Protein AF-A0A847DYH3-F1 (afdb_monomer_lite)

Structure (mmCIF, N/CA/C/O backbone):
data_AF-A0A847DYH3-F1
#
_entry.id   AF-A0A847DYH3-F1
#
loop_
_atom_site.group_PDB
_atom_site.id
_atom_site.type_symbol
_atom_site.label_atom_id
_atom_site.label_alt_id
_atom_site.label_comp_id
_atom_site.label_asym_id
_atom_site.label_entity_id
_atom_site.label_seq_id
_atom_site.pdbx_PDB_ins_code
_atom_site.Cartn_x
_atom_site.Cartn_y
_atom_site.Cartn_z
_atom_site.occupancy
_atom_site.B_iso_or_equiv
_atom_site.auth_seq_id
_atom_site.auth_comp_id
_atom_site.auth_asym_id
_atom_site.auth_atom_id
_atom_site.pdbx_PDB_model_num
ATOM 1 N N . MET A 1 1 ? 38.734 47.241 -0.637 1.00 42.28 1 MET A N 1
ATOM 2 C CA . MET A 1 1 ? 39.910 47.122 -1.526 1.00 42.28 1 MET A CA 1
ATOM 3 C C . MET A 1 1 ? 41.060 46.452 -0.782 1.00 42.28 1 MET A C 1
ATOM 5 O O . MET A 1 1 ? 41.220 46.736 0.396 1.00 42.28 1 MET A O 1
ATOM 9 N N . CYS A 1 2 ? 41.836 45.646 -1.525 1.00 44.25 2 CYS A N 1
ATOM 10 C CA . CYS A 1 2 ? 43.067 44.897 -1.190 1.00 44.25 2 CYS A CA 1
ATOM 11 C C . CYS A 1 2 ? 42.916 43.550 -0.445 1.00 44.25 2 CYS A C 1
ATOM 13 O O . CYS A 1 2 ? 42.166 43.476 0.521 1.00 44.25 2 CYS A O 1
ATOM 15 N N . PRO A 1 3 ? 43.737 42.530 -0.777 1.00 52.78 3 PRO A N 1
ATOM 16 C CA . PRO A 1 3 ? 44.094 42.057 -2.121 1.00 52.78 3 PRO A CA 1
ATOM 17 C C . PRO A 1 3 ? 44.044 40.512 -2.256 1.00 52.78 3 PRO A C 1
ATOM 19 O O . PRO A 1 3 ? 43.859 39.767 -1.299 1.00 52.78 3 PRO A O 1
ATOM 22 N N . LEU A 1 4 ? 44.222 40.054 -3.496 1.00 51.00 4 LEU A N 1
ATOM 23 C CA . LEU A 1 4 ? 44.397 38.665 -3.930 1.00 51.00 4 LEU A CA 1
ATOM 24 C C . LEU A 1 4 ? 45.489 37.919 -3.140 1.00 51.00 4 LEU A C 1
ATOM 26 O O . LEU A 1 4 ? 46.590 38.437 -2.970 1.00 51.00 4 LEU A O 1
ATOM 30 N N . SER A 1 5 ? 45.241 36.652 -2.796 1.00 48.31 5 SER A N 1
ATOM 31 C CA . SER A 1 5 ? 46.313 35.677 -2.567 1.00 48.31 5 SER A CA 1
ATOM 32 C C . SER A 1 5 ? 45.942 34.330 -3.181 1.00 48.31 5 SER A C 1
ATOM 34 O O . SER A 1 5 ? 45.147 33.552 -2.656 1.00 48.31 5 SER A O 1
ATOM 36 N N . VAL A 1 6 ? 46.518 34.096 -4.357 1.00 56.00 6 VAL A N 1
ATOM 37 C CA . VAL A 1 6 ? 46.592 32.806 -5.036 1.00 56.00 6 VAL A CA 1
ATOM 38 C C . VAL A 1 6 ? 47.442 31.861 -4.187 1.00 56.00 6 VAL A C 1
ATOM 40 O O . VAL A 1 6 ? 48.612 32.149 -3.942 1.00 56.00 6 VAL A O 1
ATOM 43 N N . ARG A 1 7 ? 46.913 30.687 -3.823 1.00 51.44 7 ARG A N 1
ATOM 44 C CA . ARG A 1 7 ? 47.756 29.504 -3.580 1.00 51.44 7 ARG A CA 1
ATOM 45 C C . ARG A 1 7 ? 47.013 28.208 -3.871 1.00 51.44 7 ARG A C 1
ATOM 47 O O . ARG A 1 7 ? 46.461 27.536 -3.012 1.00 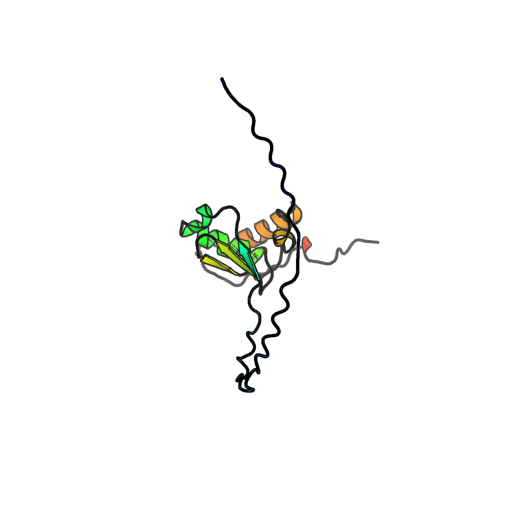51.44 7 ARG A O 1
ATOM 54 N N . ASN A 1 8 ? 47.072 27.870 -5.151 1.00 52.06 8 ASN A N 1
ATOM 55 C CA . ASN A 1 8 ? 47.009 26.514 -5.661 1.00 52.06 8 ASN A CA 1
ATOM 56 C C . ASN A 1 8 ? 48.116 25.679 -4.989 1.00 52.06 8 ASN A C 1
ATOM 58 O O . ASN A 1 8 ? 49.296 25.954 -5.202 1.00 52.06 8 ASN A O 1
ATOM 62 N N . GLN A 1 9 ? 47.756 24.686 -4.176 1.00 51.03 9 GLN A N 1
ATOM 63 C CA . GLN A 1 9 ? 48.687 23.652 -3.722 1.00 51.03 9 GLN A CA 1
ATOM 64 C C . GLN A 1 9 ? 48.026 22.281 -3.835 1.00 51.03 9 GLN A C 1
ATOM 66 O O . GLN A 1 9 ? 47.442 21.746 -2.899 1.00 51.03 9 GLN A O 1
ATOM 71 N N . ARG A 1 10 ? 48.159 21.702 -5.031 1.00 55.69 10 ARG A N 1
ATOM 72 C CA . ARG A 1 10 ? 48.136 20.255 -5.230 1.00 55.69 10 ARG A CA 1
ATOM 73 C C . ARG A 1 10 ? 49.323 19.661 -4.466 1.00 55.69 10 ARG A C 1
ATOM 75 O O . ARG A 1 10 ? 50.462 19.820 -4.898 1.00 55.69 10 ARG A O 1
ATOM 82 N N . ALA A 1 11 ? 49.071 18.978 -3.354 1.00 49.00 11 ALA A N 1
ATOM 83 C CA . ALA A 1 11 ? 50.102 18.268 -2.607 1.00 49.00 11 ALA A CA 1
ATOM 84 C C . ALA A 1 11 ? 49.733 16.784 -2.461 1.00 49.00 11 ALA A C 1
ATOM 86 O O . ALA A 1 11 ?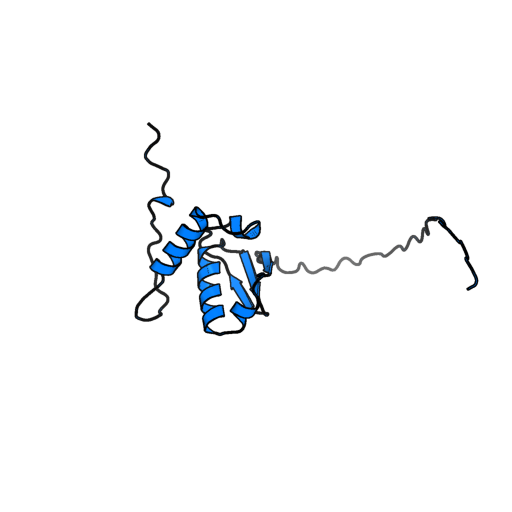 48.977 16.388 -1.587 1.00 49.00 11 ALA A O 1
ATOM 87 N N . ARG A 1 12 ? 50.284 16.005 -3.397 1.00 58.16 12 ARG A N 1
ATOM 88 C CA . ARG A 1 12 ? 51.017 14.748 -3.178 1.00 58.16 12 ARG A CA 1
ATOM 89 C C . ARG A 1 12 ? 50.354 13.680 -2.297 1.00 58.16 12 ARG A C 1
ATOM 91 O O . ARG A 1 12 ? 50.474 13.666 -1.080 1.00 58.16 12 ARG A O 1
ATOM 98 N N . VAL A 1 13 ? 49.804 12.690 -2.996 1.00 52.44 13 VAL A N 1
ATOM 99 C CA . VAL A 1 13 ? 49.654 11.304 -2.543 1.00 52.44 13 VAL A CA 1
ATOM 100 C C . VAL A 1 13 ? 51.043 10.721 -2.247 1.00 52.44 13 VAL A C 1
ATOM 102 O O . VAL A 1 13 ? 51.898 10.723 -3.132 1.00 52.44 13 VAL A O 1
ATOM 105 N N . ALA A 1 14 ? 51.265 10.204 -1.037 1.00 48.47 14 ALA A N 1
ATOM 106 C CA . ALA A 1 14 ? 52.381 9.307 -0.733 1.00 48.47 14 ALA A CA 1
ATOM 107 C C . ALA A 1 14 ? 52.007 8.358 0.423 1.00 48.47 14 ALA A C 1
ATOM 109 O O . ALA A 1 14 ? 52.096 8.703 1.596 1.00 48.47 14 ALA A O 1
ATOM 110 N N . TRP A 1 15 ? 51.494 7.194 0.018 1.00 46.06 15 TRP A N 1
ATOM 111 C CA . TRP A 1 15 ? 51.515 5.873 0.659 1.00 46.06 15 TRP A CA 1
ATOM 112 C C . TRP A 1 15 ? 52.225 5.764 2.027 1.00 46.06 15 TRP A C 1
ATOM 114 O O . TRP A 1 15 ? 53.447 5.712 2.114 1.00 46.06 15 TRP A O 1
ATOM 124 N N . ALA A 1 16 ? 51.449 5.603 3.100 1.00 48.22 16 ALA A N 1
ATOM 125 C CA . ALA A 1 16 ? 51.942 5.032 4.350 1.00 48.22 16 ALA A CA 1
ATOM 126 C C . ALA A 1 16 ? 51.679 3.518 4.331 1.00 48.22 16 ALA A C 1
ATOM 128 O O . ALA A 1 16 ? 50.535 3.080 4.432 1.00 48.22 16 ALA A O 1
ATOM 129 N N . LEU A 1 17 ? 52.733 2.714 4.169 1.00 56.72 17 LEU A N 1
ATOM 130 C CA . LEU A 1 17 ? 52.682 1.273 4.412 1.00 56.72 17 LEU A CA 1
ATOM 131 C C . LEU A 1 17 ? 52.935 1.029 5.903 1.00 56.72 17 LEU A C 1
ATOM 133 O O . LEU A 1 17 ? 54.079 1.027 6.348 1.00 56.72 17 LEU A O 1
ATOM 137 N N . ALA A 1 18 ? 51.867 0.812 6.666 1.00 54.25 18 ALA A N 1
ATOM 138 C CA . ALA A 1 18 ? 51.944 0.184 7.979 1.00 54.25 18 ALA A CA 1
ATOM 139 C C . ALA A 1 18 ? 51.329 -1.218 7.865 1.00 54.25 18 ALA A C 1
ATOM 141 O O . ALA A 1 18 ? 50.112 -1.370 7.775 1.00 54.25 18 ALA A O 1
ATOM 142 N N . LEU A 1 19 ? 52.180 -2.248 7.816 1.00 54.91 19 LEU A N 1
ATOM 143 C CA . LEU A 1 19 ? 51.758 -3.645 7.919 1.00 54.91 19 LEU A CA 1
ATOM 144 C C . LEU A 1 19 ? 51.421 -3.933 9.391 1.00 54.91 19 LEU A C 1
ATOM 146 O O . LEU A 1 19 ? 52.296 -4.261 10.189 1.00 54.91 19 LEU A O 1
ATOM 150 N N . SER A 1 20 ? 50.153 -3.796 9.772 1.00 61.78 20 SER A N 1
ATOM 151 C CA . SER A 1 20 ? 49.659 -4.356 11.032 1.00 61.78 20 SER A CA 1
ATOM 152 C C . SER A 1 20 ? 49.287 -5.819 10.807 1.00 61.78 20 SER A C 1
ATOM 154 O O . SER A 1 20 ? 48.276 -6.123 10.178 1.00 61.78 20 SER A O 1
ATOM 156 N N . ALA A 1 21 ? 50.102 -6.738 11.325 1.00 54.59 21 ALA A N 1
ATOM 157 C CA . ALA A 1 21 ? 49.735 -8.143 11.439 1.00 54.59 21 ALA A CA 1
ATOM 158 C C . ALA A 1 21 ? 48.743 -8.310 12.604 1.00 54.59 21 ALA A C 1
ATOM 160 O O . ALA A 1 21 ? 49.142 -8.431 13.759 1.00 54.59 21 ALA A O 1
ATOM 161 N N . ALA A 1 22 ? 47.444 -8.285 12.303 1.00 57.06 22 ALA A N 1
ATOM 162 C CA . ALA A 1 22 ? 46.403 -8.721 13.227 1.00 57.06 22 ALA A CA 1
ATOM 163 C C . ALA A 1 22 ? 46.119 -10.207 12.972 1.00 57.06 22 ALA A C 1
ATOM 165 O O . ALA A 1 22 ? 45.626 -10.575 11.908 1.00 57.06 22 ALA A O 1
ATOM 166 N N . VAL A 1 23 ? 46.461 -11.063 13.933 1.00 62.25 23 VAL A N 1
ATOM 167 C CA . VAL A 1 23 ? 46.127 -12.495 13.921 1.00 62.25 23 VAL A CA 1
ATOM 168 C C . VAL A 1 23 ? 44.681 -12.652 14.418 1.00 62.25 23 VAL A C 1
ATOM 170 O O . VAL A 1 23 ? 44.427 -12.311 15.574 1.00 62.25 23 VAL A O 1
ATOM 173 N N . PRO A 1 24 ? 43.713 -13.140 13.617 1.00 57.25 24 PRO A N 1
ATOM 174 C CA . PRO A 1 24 ? 42.378 -13.427 14.130 1.00 57.25 24 PRO A CA 1
ATOM 175 C C . PRO A 1 24 ? 42.345 -14.790 14.839 1.00 57.25 24 PRO A C 1
ATOM 177 O O . PRO A 1 24 ? 42.810 -15.800 14.311 1.00 57.25 24 PRO A O 1
ATOM 180 N N . ALA A 1 25 ? 41.769 -14.819 16.042 1.00 57.53 25 ALA A N 1
ATOM 181 C CA . ALA A 1 25 ? 41.486 -16.043 16.785 1.00 57.53 25 ALA A CA 1
ATOM 182 C C . ALA A 1 25 ? 40.381 -16.872 16.088 1.00 57.53 25 ALA A C 1
ATOM 184 O O . ALA A 1 25 ? 39.355 -16.302 15.702 1.00 57.53 25 ALA A O 1
ATOM 185 N N . PRO A 1 26 ? 40.520 -18.205 15.950 1.00 60.38 26 PRO A N 1
ATOM 186 C CA . PRO A 1 26 ? 39.440 -19.053 15.462 1.00 60.38 26 PRO A CA 1
ATOM 187 C C . PRO A 1 26 ? 38.465 -19.341 16.607 1.00 60.38 26 PRO A C 1
ATOM 189 O O . PRO A 1 26 ? 38.729 -20.148 17.494 1.00 60.38 26 PRO A O 1
ATOM 192 N N . GLY A 1 27 ? 37.331 -18.649 16.597 1.00 64.31 27 GLY A N 1
ATOM 193 C CA . GLY A 1 27 ? 36.300 -18.820 17.618 1.00 64.31 27 GLY A CA 1
ATOM 194 C C . GLY A 1 27 ? 34.992 -18.113 17.292 1.00 64.31 27 GLY A C 1
ATOM 195 O O . GLY A 1 27 ? 34.334 -17.606 18.192 1.00 64.31 27 GLY A O 1
ATOM 196 N N . ALA A 1 28 ? 34.613 -18.037 16.014 1.00 56.72 28 ALA A N 1
ATOM 197 C CA . ALA A 1 28 ? 33.265 -17.627 15.650 1.00 56.72 28 ALA A CA 1
ATOM 198 C C . ALA A 1 28 ? 32.356 -18.856 15.751 1.00 56.72 28 ALA A C 1
ATOM 200 O O . ALA A 1 28 ? 32.339 -19.708 14.862 1.00 56.72 28 ALA A O 1
ATOM 201 N N . ALA A 1 29 ? 31.608 -18.955 16.852 1.00 60.81 29 ALA A N 1
ATOM 202 C CA . ALA A 1 29 ? 30.395 -19.755 16.863 1.00 60.81 29 ALA A CA 1
ATOM 203 C C . ALA A 1 29 ? 29.556 -19.330 15.649 1.00 60.81 29 ALA A C 1
ATOM 205 O O . ALA A 1 29 ? 29.318 -18.137 15.449 1.00 60.81 29 ALA A O 1
ATOM 206 N N . ALA A 1 30 ? 29.172 -20.292 14.811 1.00 58.25 30 ALA A N 1
ATOM 207 C CA . ALA A 1 30 ? 28.312 -20.035 13.670 1.00 58.25 30 ALA A CA 1
ATOM 208 C C . ALA A 1 30 ? 27.026 -19.374 14.181 1.00 58.25 30 ALA A C 1
ATOM 210 O O . ALA A 1 30 ? 26.217 -20.011 14.859 1.00 58.25 30 ALA A O 1
ATOM 211 N N . ALA A 1 31 ? 26.865 -18.081 13.893 1.00 61.91 31 ALA A N 1
ATOM 212 C CA . ALA A 1 31 ? 25.599 -17.400 14.096 1.00 61.91 31 ALA A CA 1
ATOM 213 C C . ALA A 1 31 ? 24.513 -18.194 13.349 1.00 61.91 31 ALA A C 1
ATOM 215 O O . ALA A 1 31 ? 24.782 -18.694 12.248 1.00 61.91 31 ALA A O 1
ATOM 216 N N . PRO A 1 32 ? 23.303 -18.348 13.916 1.00 60.44 32 PRO A N 1
ATOM 217 C CA . PRO A 1 32 ? 22.218 -18.987 13.190 1.00 60.44 32 PRO A CA 1
ATOM 218 C C . PRO A 1 32 ? 22.033 -18.246 11.866 1.00 60.44 32 PRO A C 1
ATOM 220 O O . PRO A 1 32 ? 21.982 -17.015 11.846 1.00 60.44 32 PRO A O 1
ATOM 223 N N . ILE A 1 33 ? 21.969 -18.993 10.761 1.00 59.06 33 ILE A N 1
ATOM 224 C CA . ILE A 1 33 ? 21.717 -18.435 9.433 1.00 59.06 33 ILE A CA 1
ATOM 225 C C . ILE A 1 33 ? 20.426 -17.625 9.546 1.00 59.06 33 ILE A C 1
ATOM 227 O O . ILE A 1 33 ? 19.355 -18.190 9.788 1.00 59.06 33 ILE A O 1
ATOM 231 N N . ALA A 1 34 ? 20.540 -16.302 9.428 1.00 60.06 34 ALA A N 1
ATOM 232 C CA . ALA A 1 34 ? 19.393 -15.422 9.333 1.00 60.06 34 ALA A CA 1
ATOM 233 C C . ALA A 1 34 ? 18.628 -15.847 8.080 1.00 60.06 34 ALA A C 1
ATOM 235 O O . ALA A 1 34 ? 19.046 -15.587 6.952 1.00 60.06 34 ALA A O 1
ATOM 236 N N . ARG A 1 35 ? 17.541 -16.596 8.281 1.00 55.06 35 ARG A N 1
ATOM 237 C CA . ARG A 1 35 ? 16.605 -16.927 7.215 1.00 55.06 35 ARG A CA 1
ATOM 238 C C . ARG A 1 35 ? 16.041 -15.606 6.707 1.00 55.06 35 ARG A C 1
ATOM 240 O O . ARG A 1 35 ? 15.284 -14.966 7.422 1.00 55.06 35 ARG A O 1
ATOM 247 N N . ASN A 1 36 ? 16.445 -15.240 5.493 1.00 58.88 36 ASN A N 1
ATOM 248 C CA . ASN A 1 36 ? 15.845 -14.213 4.649 1.00 58.88 36 ASN A CA 1
ATOM 249 C C . ASN A 1 36 ? 15.619 -12.881 5.377 1.00 58.88 36 ASN A C 1
ATOM 251 O O . ASN A 1 36 ? 14.485 -12.547 5.713 1.00 58.88 36 ASN A O 1
ATOM 255 N N . SER A 1 37 ? 16.685 -12.108 5.600 1.00 61.38 37 SER A N 1
ATOM 256 C CA . SER A 1 37 ? 16.506 -10.698 5.953 1.00 61.38 37 SER A CA 1
ATOM 257 C C . SER A 1 37 ? 15.679 -10.035 4.848 1.00 61.38 37 SER A C 1
ATOM 259 O O . SER A 1 37 ? 16.108 -10.072 3.689 1.00 61.38 37 SER A O 1
ATOM 261 N N . PRO A 1 38 ? 14.498 -9.479 5.161 1.00 66.19 38 PRO A N 1
ATOM 262 C CA . PRO A 1 38 ? 13.699 -8.823 4.150 1.00 66.19 38 PRO A CA 1
ATOM 263 C C . PRO A 1 38 ? 14.483 -7.648 3.572 1.00 66.19 38 PRO A C 1
ATOM 265 O O . PRO A 1 38 ? 15.175 -6.925 4.294 1.00 66.19 38 PRO A O 1
ATOM 268 N N . THR A 1 39 ? 14.414 -7.473 2.253 1.00 76.62 39 THR A N 1
ATOM 269 C CA . THR A 1 39 ? 15.029 -6.296 1.628 1.00 76.62 39 THR A CA 1
ATOM 270 C C . THR A 1 39 ? 14.183 -5.086 2.008 1.00 76.62 39 THR A C 1
ATOM 272 O O . THR A 1 39 ? 13.003 -5.052 1.660 1.00 76.62 39 THR A O 1
ATOM 275 N N . ALA A 1 40 ? 14.768 -4.145 2.753 1.00 73.88 40 ALA A N 1
ATOM 276 C CA . ALA A 1 40 ? 14.085 -2.966 3.274 1.00 73.88 40 ALA A CA 1
ATOM 277 C C . ALA A 1 40 ? 14.259 -1.760 2.336 1.00 73.88 40 ALA A C 1
ATOM 279 O O . ALA A 1 40 ? 15.387 -1.395 2.002 1.00 73.88 40 ALA A O 1
ATOM 280 N N . TYR A 1 41 ? 13.156 -1.118 1.949 1.00 79.25 41 TYR A N 1
ATOM 281 C CA . TYR A 1 41 ? 13.151 0.108 1.137 1.00 79.25 41 TYR A CA 1
ATOM 282 C C . TYR A 1 41 ? 12.391 1.233 1.849 1.00 79.25 41 TYR A C 1
ATOM 284 O O . TYR A 1 41 ? 11.385 0.980 2.503 1.00 79.25 41 TYR A O 1
ATOM 292 N N . THR A 1 42 ? 12.814 2.489 1.694 1.00 79.56 42 THR A N 1
ATOM 293 C CA . THR A 1 42 ? 12.157 3.634 2.351 1.00 79.56 42 THR A CA 1
ATOM 294 C C . THR A 1 42 ? 11.096 4.275 1.456 1.00 79.56 42 THR A C 1
ATOM 296 O O . THR A 1 42 ? 11.366 4.606 0.303 1.00 79.56 42 THR A O 1
ATOM 299 N N . LEU A 1 43 ? 9.897 4.518 1.993 1.00 80.31 43 LEU A N 1
ATOM 300 C CA . LEU A 1 43 ? 8.825 5.219 1.272 1.00 80.31 43 LEU A CA 1
ATOM 301 C C . LEU A 1 43 ? 9.035 6.742 1.222 1.00 80.31 43 LEU A C 1
ATOM 303 O O . LEU A 1 43 ? 9.316 7.373 2.238 1.00 80.31 43 LEU A O 1
ATOM 307 N N . ALA A 1 44 ? 8.781 7.346 0.055 1.00 75.31 44 ALA A N 1
ATOM 308 C CA . ALA A 1 44 ? 8.932 8.788 -0.182 1.00 75.31 44 ALA A CA 1
ATOM 309 C C . ALA A 1 44 ? 7.867 9.677 0.503 1.00 75.31 44 ALA A C 1
ATOM 311 O O . ALA A 1 44 ? 8.048 10.889 0.592 1.00 75.31 44 ALA A O 1
ATOM 312 N N . LEU A 1 45 ? 6.759 9.101 0.992 1.00 78.62 45 LEU A N 1
ATOM 313 C CA . LEU A 1 45 ? 5.654 9.824 1.644 1.00 78.62 45 LEU A CA 1
ATOM 314 C C . LEU A 1 45 ? 5.494 9.405 3.120 1.00 78.62 45 LEU A C 1
ATOM 316 O O . LEU A 1 45 ? 4.518 8.733 3.467 1.00 78.62 45 LEU A O 1
ATOM 320 N N . PRO A 1 46 ? 6.419 9.798 4.014 1.00 81.62 46 PRO A N 1
ATOM 321 C CA . PRO A 1 46 ? 6.423 9.346 5.406 1.00 81.62 46 PRO A CA 1
ATOM 322 C C . PRO A 1 46 ? 5.202 9.811 6.206 1.00 81.62 46 PRO A C 1
ATOM 324 O O . PRO A 1 46 ? 4.766 9.113 7.120 1.00 81.62 46 PRO A O 1
ATOM 327 N N . GLN A 1 47 ? 4.598 10.947 5.838 1.00 88.12 47 GLN A N 1
ATOM 328 C CA . GLN A 1 47 ? 3.381 11.451 6.482 1.00 88.12 47 GLN A CA 1
ATOM 329 C C . GLN A 1 47 ? 2.224 10.441 6.471 1.00 88.12 47 GLN A C 1
ATOM 331 O O . GLN A 1 47 ? 1.431 10.432 7.412 1.00 88.12 47 GLN A O 1
ATOM 336 N N . LEU A 1 48 ? 2.141 9.553 5.473 1.00 88.56 48 LEU A N 1
ATOM 337 C CA . LEU A 1 48 ? 1.062 8.566 5.404 1.00 88.56 48 LEU A CA 1
ATOM 338 C C . LEU A 1 48 ? 1.131 7.578 6.581 1.00 88.56 48 LEU A C 1
ATOM 340 O O . LEU A 1 48 ? 0.104 7.238 7.160 1.00 88.56 48 LEU A O 1
ATOM 344 N N . ALA A 1 49 ? 2.335 7.204 7.016 1.00 92.62 49 ALA A N 1
ATOM 345 C CA . ALA A 1 49 ? 2.543 6.276 8.128 1.00 92.62 49 ALA A CA 1
ATOM 346 C C . ALA A 1 49 ? 2.326 6.904 9.524 1.00 92.62 49 ALA A C 1
ATOM 348 O O . ALA A 1 49 ? 2.296 6.191 10.532 1.00 92.62 49 ALA A O 1
ATOM 349 N N . THR A 1 50 ? 2.139 8.225 9.619 1.00 93.31 50 THR A N 1
ATOM 350 C CA . THR A 1 50 ? 1.954 8.902 10.919 1.00 93.31 50 THR A CA 1
ATOM 351 C C . THR A 1 50 ? 0.578 8.629 11.536 1.00 93.31 50 THR A C 1
ATOM 353 O O . THR A 1 50 ? 0.448 8.553 12.759 1.00 93.31 50 THR A O 1
ATOM 356 N N . SER A 1 51 ? -0.443 8.381 10.711 1.00 94.94 51 SER A N 1
ATOM 357 C CA . SER A 1 51 ? -1.803 8.054 11.158 1.00 94.94 51 SER A CA 1
ATOM 358 C C . SER A 1 51 ? -2.049 6.542 11.216 1.00 94.94 51 SER A C 1
ATOM 360 O O . SER A 1 51 ? -1.460 5.779 10.454 1.00 94.94 51 SER A O 1
ATOM 362 N N . ALA A 1 52 ? -2.952 6.096 12.096 1.00 94.31 52 ALA A N 1
ATOM 363 C CA . ALA A 1 52 ? -3.342 4.684 12.164 1.00 94.31 52 ALA A CA 1
ATOM 364 C C . ALA A 1 52 ? -3.972 4.193 10.848 1.00 94.31 52 ALA A C 1
ATOM 366 O O . ALA A 1 52 ? -3.553 3.167 10.321 1.00 94.31 52 ALA A O 1
ATOM 367 N N . ALA A 1 53 ? -4.896 4.974 10.278 1.00 92.12 53 ALA A N 1
ATOM 368 C CA . ALA A 1 53 ? -5.546 4.652 9.008 1.00 92.12 53 ALA A CA 1
ATOM 369 C C . ALA A 1 53 ? -4.550 4.574 7.838 1.00 92.12 53 ALA A C 1
ATOM 371 O O . ALA A 1 53 ? -4.648 3.698 6.984 1.00 92.12 53 ALA A O 1
ATOM 372 N N . GLY A 1 54 ? -3.553 5.461 7.802 1.00 94.06 54 GLY A N 1
ATOM 373 C CA . GLY A 1 54 ? -2.532 5.423 6.760 1.00 94.06 54 GLY A CA 1
ATOM 374 C C . GLY A 1 54 ? -1.572 4.238 6.899 1.00 94.06 54 GLY A C 1
ATOM 375 O O . GLY A 1 54 ? -1.168 3.677 5.883 1.00 94.06 54 GLY A O 1
ATOM 376 N N . ARG A 1 55 ? -1.266 3.783 8.124 1.00 95.12 55 ARG A N 1
ATOM 377 C CA . ARG A 1 55 ? -0.521 2.527 8.335 1.00 95.12 55 ARG A CA 1
ATOM 378 C C . ARG A 1 55 ? -1.307 1.305 7.880 1.00 95.12 55 ARG A C 1
ATOM 380 O O . ARG A 1 55 ? -0.730 0.438 7.237 1.00 95.12 55 ARG A O 1
ATOM 387 N N . GLU A 1 56 ? -2.604 1.256 8.166 1.00 93.00 56 GLU A N 1
ATOM 388 C CA . GLU A 1 56 ? -3.473 0.181 7.681 1.00 93.00 56 GLU A CA 1
ATOM 389 C C . GLU A 1 56 ? -3.519 0.161 6.145 1.00 93.00 56 GLU A C 1
ATOM 391 O O . GLU A 1 56 ? -3.313 -0.882 5.525 1.00 93.00 56 GLU A O 1
ATOM 396 N N . LEU A 1 57 ? -3.687 1.326 5.510 1.00 92.50 57 LEU A N 1
ATOM 397 C CA . LEU A 1 57 ? -3.632 1.436 4.052 1.00 92.50 57 LEU A CA 1
ATOM 398 C C . LEU A 1 57 ? -2.288 0.945 3.495 1.00 92.50 57 LEU A C 1
ATOM 400 O O . LEU A 1 57 ? -2.272 0.175 2.536 1.00 92.50 57 LEU A O 1
ATOM 404 N N . LEU A 1 58 ? -1.169 1.367 4.090 1.00 94.75 58 LEU A N 1
ATOM 405 C CA . LEU A 1 58 ? 0.167 0.930 3.683 1.00 94.75 58 LEU A CA 1
ATOM 406 C C . LEU A 1 58 ? 0.346 -0.582 3.831 1.00 94.75 58 LEU A C 1
ATOM 408 O O . LEU A 1 58 ? 0.883 -1.207 2.921 1.00 94.75 58 LEU A O 1
ATOM 412 N N . GLU A 1 59 ? -0.149 -1.187 4.911 1.00 95.00 59 GLU A N 1
ATOM 413 C CA . GLU A 1 59 ? -0.120 -2.641 5.092 1.00 95.00 59 GLU A CA 1
ATOM 414 C C . GLU A 1 59 ? -0.809 -3.359 3.923 1.00 95.00 59 GLU A C 1
ATOM 416 O O . GLU A 1 59 ? -0.242 -4.285 3.336 1.00 95.00 59 GLU A O 1
ATOM 421 N N . TYR A 1 60 ? -1.998 -2.905 3.521 1.00 94.94 60 TYR A N 1
ATOM 422 C CA . TYR A 1 60 ? -2.725 -3.507 2.405 1.00 94.94 60 TYR A CA 1
ATOM 423 C C . TYR A 1 60 ? -2.075 -3.238 1.044 1.00 94.94 60 TYR A C 1
ATOM 425 O O . TYR A 1 60 ? -1.941 -4.168 0.246 1.00 94.94 60 TYR A O 1
ATOM 433 N N . VAL A 1 61 ? -1.643 -2.002 0.779 1.00 95.19 61 VAL A N 1
ATOM 434 C CA . VAL A 1 61 ? -0.992 -1.624 -0.486 1.00 95.19 61 VAL A CA 1
ATOM 435 C C . VAL A 1 61 ? 0.298 -2.415 -0.678 1.00 95.19 61 VAL A C 1
ATOM 437 O O . VAL A 1 61 ? 0.482 -3.030 -1.727 1.00 95.19 61 VAL A O 1
ATOM 440 N N . VAL A 1 62 ? 1.164 -2.460 0.338 1.00 95.94 62 VAL A N 1
ATOM 441 C CA . VAL A 1 62 ? 2.452 -3.161 0.265 1.00 95.94 62 VAL A CA 1
ATOM 442 C C . VAL A 1 62 ? 2.254 -4.671 0.160 1.00 95.94 62 VAL A C 1
ATOM 444 O O . VAL A 1 62 ? 2.875 -5.300 -0.696 1.00 95.94 62 VAL A O 1
ATOM 447 N N . SER A 1 63 ? 1.320 -5.241 0.929 1.00 95.50 63 SER A N 1
ATOM 448 C CA . SER A 1 63 ? 0.964 -6.663 0.844 1.00 95.50 63 SER A CA 1
ATOM 449 C C . SER A 1 63 ? 0.453 -7.065 -0.548 1.00 95.50 63 SER A C 1
ATOM 451 O O . SER A 1 63 ? 0.752 -8.166 -1.016 1.00 95.50 63 SER A O 1
ATOM 453 N N . CYS A 1 64 ? -0.303 -6.198 -1.230 1.00 95.00 64 CYS A N 1
ATOM 454 C CA . CYS A 1 64 ? -0.758 -6.441 -2.601 1.00 95.00 64 CYS A CA 1
ATOM 455 C C . CYS A 1 64 ? 0.368 -6.250 -3.635 1.00 95.00 64 CYS A C 1
ATOM 457 O O . CYS A 1 64 ? 0.494 -7.048 -4.562 1.00 95.00 64 CYS A O 1
ATOM 459 N N . ALA A 1 65 ? 1.174 -5.196 -3.497 1.00 95.69 65 ALA A N 1
ATOM 460 C CA . ALA A 1 65 ? 2.139 -4.788 -4.513 1.00 95.69 65 ALA A CA 1
ATOM 461 C C . ALA A 1 65 ? 3.418 -5.636 -4.510 1.00 95.69 65 ALA A C 1
ATOM 463 O O . ALA A 1 65 ? 3.844 -6.108 -5.562 1.00 95.69 65 ALA A O 1
ATOM 464 N N . LEU A 1 66 ? 4.030 -5.846 -3.345 1.00 96.00 66 LEU A N 1
ATOM 465 C CA . LEU A 1 66 ? 5.360 -6.447 -3.244 1.00 96.00 66 LEU A CA 1
ATOM 466 C C . LEU A 1 66 ? 5.290 -7.950 -2.953 1.00 96.00 66 LEU A C 1
ATOM 468 O O . LEU A 1 66 ? 4.319 -8.409 -2.340 1.00 96.00 66 LEU A O 1
ATOM 472 N N . PRO A 1 67 ? 6.281 -8.740 -3.406 1.00 94.56 67 PRO A N 1
ATOM 473 C CA . PRO A 1 67 ? 6.336 -10.166 -3.109 1.00 94.56 67 PRO A CA 1
ATOM 474 C C . PRO A 1 67 ? 6.707 -10.413 -1.642 1.00 94.56 67 PRO A C 1
ATOM 476 O O . PRO A 1 67 ? 7.272 -9.550 -0.965 1.00 94.56 67 PRO A O 1
ATOM 479 N N . ALA A 1 68 ? 6.404 -11.614 -1.150 1.00 94.00 68 ALA A N 1
ATOM 480 C CA . ALA A 1 68 ? 6.855 -12.052 0.166 1.00 94.00 68 ALA A CA 1
ATOM 481 C C . ALA A 1 68 ? 8.389 -11.949 0.298 1.00 94.00 68 ALA A C 1
ATOM 483 O O . ALA A 1 68 ? 9.126 -12.247 -0.641 1.00 94.00 68 ALA A O 1
ATOM 484 N N . GLY A 1 69 ? 8.865 -11.539 1.477 1.00 93.62 69 GLY A N 1
ATOM 485 C CA . GLY A 1 69 ? 10.295 -11.327 1.745 1.00 93.62 69 GLY A CA 1
ATOM 486 C C . GLY A 1 69 ? 10.819 -9.933 1.379 1.00 93.62 69 GLY A C 1
ATOM 487 O O . GLY A 1 69 ? 12.003 -9.662 1.565 1.00 93.62 69 GLY A O 1
ATOM 488 N N . VAL A 1 70 ? 9.960 -9.036 0.897 1.00 94.25 70 VAL A N 1
ATOM 489 C CA . VAL A 1 70 ? 10.284 -7.618 0.703 1.00 94.25 70 VAL A CA 1
ATOM 490 C C . VAL A 1 70 ? 9.542 -6.781 1.739 1.00 94.25 70 VAL A C 1
ATOM 492 O O . VAL A 1 70 ? 8.355 -7.007 1.978 1.00 94.25 70 VAL A O 1
ATOM 495 N N . GLU A 1 71 ? 10.229 -5.807 2.335 1.00 93.50 71 GLU A N 1
ATOM 496 C CA . GLU A 1 71 ? 9.648 -4.884 3.309 1.00 93.50 71 GLU A CA 1
ATOM 497 C C . GLU A 1 71 ? 9.870 -3.425 2.912 1.00 93.50 71 GLU A C 1
ATOM 499 O O . GLU A 1 71 ? 10.925 -3.038 2.409 1.00 93.50 71 GLU A O 1
ATOM 504 N N . LEU A 1 72 ? 8.867 -2.591 3.172 1.00 91.19 72 LEU A N 1
ATOM 505 C CA . LEU A 1 72 ? 8.996 -1.141 3.108 1.00 91.19 72 LEU A CA 1
ATOM 506 C C . LEU A 1 72 ? 9.015 -0.559 4.515 1.00 91.19 72 LEU A C 1
ATOM 508 O O . LEU A 1 72 ? 8.201 -0.938 5.353 1.00 91.19 72 LEU A O 1
ATOM 512 N N . GLU A 1 73 ? 9.897 0.402 4.758 1.00 91.81 73 GLU A N 1
ATOM 513 C CA . GLU A 1 73 ? 9.974 1.151 6.004 1.00 91.81 73 GLU A CA 1
ATOM 514 C C . GLU A 1 73 ? 9.491 2.596 5.797 1.00 91.81 73 GLU A C 1
ATOM 516 O O . GLU A 1 73 ? 9.828 3.272 4.819 1.00 91.81 73 GLU A O 1
ATOM 521 N N . SER A 1 74 ? 8.656 3.083 6.715 1.00 90.94 74 SER A N 1
ATOM 522 C CA . SER A 1 74 ? 8.158 4.457 6.698 1.00 90.94 74 SER A CA 1
ATOM 523 C C . SER A 1 74 ? 7.797 4.927 8.099 1.00 90.94 74 SER A C 1
ATOM 525 O O . SER A 1 74 ? 7.055 4.255 8.812 1.00 90.94 74 SER A O 1
ATOM 527 N N . ALA A 1 75 ? 8.335 6.080 8.503 1.00 90.38 75 ALA A N 1
ATOM 528 C CA . ALA A 1 75 ? 8.139 6.659 9.836 1.00 90.38 75 ALA A CA 1
ATOM 529 C C . ALA A 1 75 ? 8.400 5.673 11.003 1.00 90.38 75 ALA A C 1
ATOM 531 O O . ALA A 1 75 ? 7.714 5.724 12.021 1.00 90.38 75 ALA A O 1
ATOM 532 N N . GLY A 1 76 ? 9.370 4.760 10.848 1.00 90.50 76 GLY A N 1
ATOM 533 C CA . GLY A 1 76 ? 9.713 3.738 11.849 1.00 90.50 76 GLY A CA 1
ATOM 534 C C . GLY A 1 76 ? 8.800 2.504 11.865 1.00 90.50 76 GLY A C 1
ATOM 535 O O . GLY A 1 76 ? 8.982 1.627 12.705 1.00 90.50 76 GLY A O 1
ATOM 536 N N . TYR A 1 77 ? 7.836 2.413 10.945 1.00 92.69 77 TYR A N 1
ATOM 537 C CA . TYR A 1 77 ? 6.979 1.242 10.755 1.00 92.69 77 TYR A CA 1
ATOM 538 C C . TYR A 1 77 ? 7.424 0.436 9.539 1.00 92.69 77 TYR A C 1
ATOM 540 O O . TYR A 1 77 ? 7.868 1.008 8.543 1.00 92.69 77 TYR A O 1
ATOM 548 N N . ARG A 1 78 ? 7.260 -0.887 9.616 1.00 94.00 78 ARG A N 1
ATOM 549 C CA . ARG A 1 78 ? 7.583 -1.831 8.542 1.00 94.00 78 ARG A CA 1
ATOM 550 C C . ARG A 1 78 ? 6.323 -2.449 7.959 1.00 94.00 78 ARG A C 1
ATOM 552 O O . ARG A 1 78 ? 5.422 -2.835 8.700 1.00 94.00 78 ARG A O 1
ATOM 559 N N . PHE A 1 79 ? 6.290 -2.563 6.639 1.00 95.25 79 PHE A N 1
ATOM 560 C CA . PHE A 1 79 ? 5.175 -3.099 5.867 1.00 95.25 79 PHE A CA 1
ATOM 561 C C . PHE A 1 79 ? 5.690 -4.219 4.966 1.00 95.25 79 PHE A C 1
ATOM 563 O O . PHE A 1 79 ? 6.578 -3.989 4.147 1.00 95.25 79 PHE A O 1
ATOM 570 N N . GLY A 1 80 ? 5.152 -5.428 5.124 1.00 95.31 80 GLY A N 1
ATOM 571 C CA . GLY A 1 80 ? 5.598 -6.613 4.391 1.00 95.31 80 GLY A CA 1
ATOM 572 C C . GLY A 1 80 ? 4.798 -6.878 3.117 1.00 95.31 80 GLY A C 1
ATOM 573 O O . GLY A 1 80 ? 3.570 -6.763 3.099 1.00 95.31 80 GLY A O 1
ATOM 574 N N . GLY A 1 81 ? 5.501 -7.268 2.055 1.00 95.69 81 GLY A N 1
ATOM 575 C CA . GLY A 1 81 ? 4.904 -7.781 0.825 1.00 95.69 81 GLY A CA 1
ATOM 576 C C . GLY A 1 81 ? 4.288 -9.175 0.994 1.00 95.69 81 GLY A C 1
ATOM 577 O O . GLY A 1 81 ? 4.607 -9.910 1.930 1.00 95.69 81 GLY A O 1
ATOM 578 N N . ALA A 1 82 ? 3.400 -9.552 0.070 1.00 93.94 82 ALA A N 1
ATOM 579 C CA . ALA A 1 82 ? 2.836 -10.900 -0.009 1.00 93.94 82 ALA A CA 1
ATOM 580 C C . ALA A 1 82 ? 2.577 -11.347 -1.456 1.00 93.94 82 ALA A C 1
ATOM 582 O O . ALA A 1 82 ? 3.142 -12.347 -1.891 1.00 93.94 82 ALA A O 1
ATOM 583 N N . LEU A 1 83 ? 1.731 -10.628 -2.203 1.00 93.25 83 LEU A N 1
ATOM 584 C CA . LEU A 1 83 ? 1.211 -11.099 -3.494 1.00 93.25 83 LEU A CA 1
ATOM 585 C C . LEU A 1 83 ? 2.115 -10.801 -4.690 1.00 93.25 83 LEU A C 1
ATOM 587 O O . LEU A 1 83 ? 2.060 -11.533 -5.674 1.00 93.25 83 LEU A O 1
ATOM 591 N N . GLY A 1 84 ? 2.920 -9.738 -4.628 1.00 93.88 84 GLY A N 1
ATOM 592 C CA . GLY A 1 84 ? 3.832 -9.384 -5.717 1.00 93.88 84 GLY A CA 1
ATOM 593 C C . GLY A 1 84 ? 3.140 -8.970 -7.017 1.00 93.88 84 GLY A C 1
ATOM 594 O O . GLY A 1 84 ? 3.623 -9.325 -8.087 1.00 93.88 84 GLY A O 1
ATOM 595 N N . LEU A 1 85 ? 2.018 -8.241 -6.952 1.00 93.88 85 LEU A N 1
ATOM 596 C CA . LEU A 1 85 ? 1.299 -7.780 -8.151 1.00 93.88 85 LEU A CA 1
ATOM 597 C C . LEU A 1 85 ? 2.010 -6.638 -8.900 1.00 93.88 85 LEU A C 1
ATOM 599 O O . LEU A 1 85 ? 1.691 -6.383 -10.059 1.00 93.88 85 LEU A O 1
ATOM 603 N N . ALA A 1 86 ? 2.944 -5.950 -8.243 1.00 94.81 86 ALA A N 1
ATOM 604 C CA . ALA A 1 86 ? 3.682 -4.804 -8.766 1.00 94.81 86 ALA A CA 1
ATOM 605 C C . ALA A 1 86 ? 5.135 -4.780 -8.243 1.00 94.81 86 ALA A C 1
ATOM 607 O O . ALA A 1 86 ? 5.524 -3.868 -7.507 1.00 94.81 86 ALA A O 1
ATOM 608 N N . PRO A 1 87 ? 5.961 -5.790 -8.574 1.00 92.38 87 PRO A N 1
ATOM 609 C CA . PRO A 1 87 ? 7.343 -5.852 -8.106 1.00 92.38 87 PRO A CA 1
ATOM 610 C C . PRO A 1 87 ? 8.218 -4.742 -8.713 1.00 92.38 87 PRO A C 1
ATOM 612 O O . PRO A 1 87 ? 9.239 -4.391 -8.123 1.00 92.38 87 PRO A O 1
ATOM 615 N N . GLY A 1 88 ? 7.814 -4.153 -9.849 1.00 91.12 88 GLY A N 1
ATOM 616 C CA . GLY A 1 88 ? 8.506 -3.024 -10.476 1.00 91.12 88 GLY A CA 1
ATOM 617 C C . GLY A 1 88 ? 8.521 -1.765 -9.607 1.00 91.12 88 GLY A C 1
ATOM 618 O O . GLY A 1 88 ? 9.412 -0.926 -9.766 1.00 91.12 88 GLY A O 1
ATOM 619 N N . TRP A 1 89 ? 7.616 -1.682 -8.622 1.00 92.31 89 TRP A N 1
ATOM 620 C CA . TRP A 1 89 ? 7.528 -0.562 -7.686 1.00 92.31 89 TRP A CA 1
ATOM 621 C C . TRP A 1 89 ? 8.833 -0.299 -6.914 1.00 92.31 89 TRP A C 1
ATOM 623 O O . TRP A 1 89 ? 9.124 0.828 -6.519 1.00 92.31 89 TRP A O 1
ATOM 633 N N . LEU A 1 90 ? 9.665 -1.327 -6.734 1.00 90.62 90 LEU A N 1
ATOM 634 C CA . LEU A 1 90 ? 10.969 -1.199 -6.074 1.00 90.62 90 LEU A CA 1
ATOM 635 C C . LEU A 1 90 ? 11.972 -0.340 -6.851 1.00 90.62 90 LEU A C 1
ATOM 637 O O . LEU A 1 90 ? 12.974 0.101 -6.287 1.00 90.62 90 LEU A O 1
ATOM 641 N N . HIS A 1 91 ? 11.726 -0.121 -8.141 1.00 90.06 91 HIS A N 1
ATOM 642 C CA . HIS A 1 91 ? 12.646 0.560 -9.046 1.00 90.06 91 HIS A CA 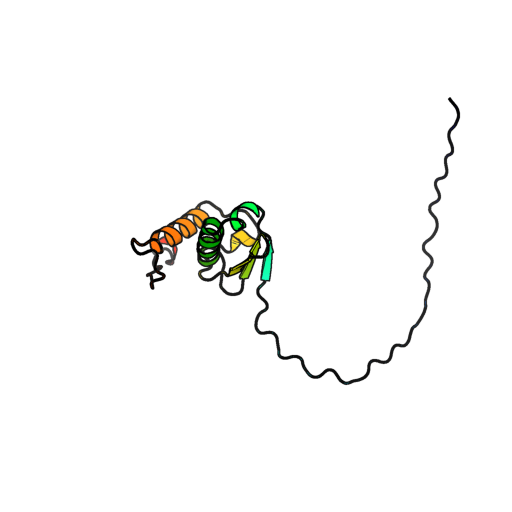1
ATOM 643 C C . HIS A 1 91 ? 12.053 1.838 -9.639 1.00 90.06 91 HIS A C 1
ATOM 645 O O . HIS A 1 91 ? 12.790 2.785 -9.908 1.00 90.06 91 HIS A O 1
ATOM 651 N N . ALA A 1 92 ? 10.738 1.875 -9.843 1.00 90.56 92 ALA A N 1
ATOM 652 C CA . ALA A 1 92 ? 10.031 3.011 -10.417 1.00 90.56 92 ALA A CA 1
ATOM 653 C C . ALA A 1 92 ? 8.614 3.117 -9.845 1.00 90.56 92 ALA A C 1
ATOM 655 O O . ALA A 1 92 ? 8.118 2.197 -9.205 1.00 90.56 92 ALA A O 1
ATOM 656 N N . ALA A 1 93 ? 7.941 4.243 -10.079 1.00 89.69 93 ALA A N 1
ATOM 657 C CA . ALA A 1 93 ? 6.517 4.335 -9.771 1.00 89.69 93 ALA A CA 1
ATOM 658 C C . ALA A 1 93 ? 5.736 3.254 -10.552 1.00 89.69 93 ALA A C 1
ATOM 660 O O . ALA A 1 93 ? 6.070 3.028 -11.719 1.00 89.69 93 ALA A O 1
ATOM 661 N N . PRO A 1 94 ? 4.709 2.617 -9.954 1.00 91.81 94 PRO A N 1
ATOM 662 C CA . PRO A 1 94 ? 3.965 1.561 -10.627 1.00 91.81 94 PRO A CA 1
ATOM 663 C C . PRO A 1 94 ? 3.318 2.069 -11.916 1.00 91.81 94 PRO A C 1
ATOM 665 O O . PRO A 1 94 ? 2.723 3.153 -11.922 1.00 91.81 94 PRO A O 1
ATOM 668 N N . ASP A 1 95 ? 3.399 1.289 -12.990 1.00 93.31 95 ASP A N 1
ATOM 669 C CA . ASP A 1 95 ? 2.726 1.619 -14.248 1.00 93.31 95 ASP A CA 1
ATOM 670 C C . ASP A 1 95 ? 1.194 1.455 -14.142 1.00 93.31 95 ASP A C 1
ATOM 672 O O . ASP A 1 95 ? 0.651 0.996 -13.136 1.00 93.31 95 ASP A O 1
ATOM 676 N N . GLU A 1 96 ? 0.449 1.830 -15.183 1.00 94.38 96 GLU A N 1
ATOM 677 C CA . GLU A 1 96 ? -1.019 1.765 -15.152 1.00 94.38 96 GLU A CA 1
ATOM 678 C C . GLU A 1 96 ? -1.556 0.329 -14.974 1.00 94.38 96 GLU A C 1
ATOM 680 O O . GLU A 1 96 ? -2.636 0.115 -14.420 1.00 94.38 96 GLU A O 1
ATOM 685 N N . ARG A 1 97 ? -0.830 -0.690 -15.443 1.00 91.44 97 ARG A N 1
ATOM 686 C CA . ARG A 1 97 ? -1.226 -2.093 -15.278 1.00 91.44 97 ARG A CA 1
ATOM 687 C C . ARG A 1 97 ? -0.998 -2.536 -13.834 1.00 91.44 97 ARG A C 1
ATOM 689 O O . ARG A 1 97 ? -1.884 -3.165 -13.257 1.00 91.44 97 ARG A O 1
ATOM 696 N N . GLU A 1 98 ? 0.147 -2.195 -13.258 1.00 93.69 98 GLU A N 1
ATOM 697 C CA . GLU A 1 98 ? 0.473 -2.451 -11.856 1.00 93.69 98 GLU A CA 1
ATOM 698 C C . GLU A 1 98 ? -0.509 -1.732 -10.921 1.00 93.69 98 GLU A C 1
ATOM 700 O O . GLU A 1 98 ? -1.058 -2.355 -10.014 1.00 93.69 98 GLU A O 1
A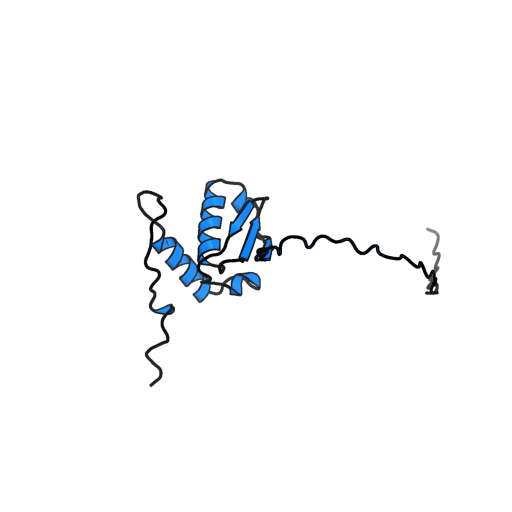TOM 705 N N . GLN A 1 99 ? -0.829 -0.463 -11.191 1.00 94.31 99 GLN A N 1
ATOM 706 C CA . GLN A 1 99 ? -1.838 0.292 -10.441 1.00 94.31 99 GLN A CA 1
ATOM 707 C C . GLN A 1 99 ? -3.206 -0.391 -10.486 1.00 94.31 99 GLN A C 1
ATOM 709 O O . GLN A 1 99 ? -3.811 -0.607 -9.437 1.00 94.31 99 GLN A O 1
ATOM 714 N N . ARG A 1 100 ? -3.677 -0.810 -11.671 1.00 93.50 100 ARG A N 1
ATOM 715 C CA . ARG A 1 100 ? -4.944 -1.554 -11.799 1.00 93.50 100 ARG A CA 1
ATOM 716 C C . ARG A 1 100 ? -4.926 -2.860 -11.005 1.00 93.50 100 ARG A C 1
ATOM 718 O O . ARG A 1 100 ? -5.927 -3.189 -10.369 1.00 93.50 100 ARG A O 1
ATOM 725 N N . ALA A 1 101 ? -3.814 -3.597 -11.019 1.00 92.62 101 ALA A N 1
ATOM 726 C CA . ALA A 1 101 ? -3.678 -4.840 -10.264 1.00 92.62 101 ALA A CA 1
ATOM 727 C C . ALA A 1 101 ? -3.718 -4.596 -8.744 1.00 92.62 101 ALA A C 1
ATOM 729 O O . ALA A 1 101 ? -4.437 -5.297 -8.027 1.00 92.62 101 ALA A O 1
ATOM 730 N N . ILE A 1 102 ? -3.019 -3.563 -8.258 1.00 94.44 102 ILE A N 1
ATOM 731 C CA . ILE A 1 102 ? -3.060 -3.144 -6.851 1.00 94.44 102 ILE A CA 1
ATOM 732 C C . ILE A 1 102 ? -4.487 -2.733 -6.466 1.00 94.44 102 ILE A C 1
ATOM 734 O O . ILE A 1 102 ? -5.022 -3.245 -5.483 1.00 94.44 102 ILE A O 1
ATOM 738 N N . SER A 1 103 ? -5.144 -1.872 -7.250 1.00 94.12 103 SER A N 1
ATOM 739 C CA . SER A 1 103 ? -6.519 -1.431 -6.987 1.00 94.12 103 SER A CA 1
ATOM 740 C C . SER A 1 103 ? -7.506 -2.599 -6.944 1.00 94.12 103 SER A C 1
ATOM 742 O O . SER A 1 103 ? -8.334 -2.659 -6.038 1.00 94.12 103 SER A O 1
ATOM 744 N N . ALA A 1 104 ? -7.398 -3.558 -7.868 1.00 93.06 104 ALA A N 1
ATOM 745 C CA . ALA A 1 104 ? -8.240 -4.752 -7.869 1.00 93.06 104 ALA A CA 1
ATOM 746 C C . ALA A 1 104 ? -8.047 -5.593 -6.595 1.00 93.06 104 ALA A C 1
ATOM 748 O O . ALA A 1 104 ? -9.026 -6.045 -6.003 1.00 93.06 104 ALA A O 1
ATOM 749 N N . CYS A 1 105 ? -6.804 -5.757 -6.134 1.00 93.31 105 CYS A N 1
ATOM 750 C CA . CYS A 1 105 ? -6.505 -6.447 -4.878 1.00 93.31 105 CYS A CA 1
ATOM 751 C C . CYS A 1 105 ? -7.120 -5.742 -3.662 1.00 93.31 105 CYS A C 1
ATOM 753 O O . CYS A 1 105 ? -7.736 -6.395 -2.819 1.00 93.31 105 CYS A O 1
ATOM 755 N N . LEU A 1 106 ? -6.996 -4.415 -3.577 1.00 93.31 106 LEU A N 1
ATOM 756 C CA . LEU A 1 106 ? -7.568 -3.628 -2.479 1.00 93.31 106 LEU A CA 1
ATOM 757 C C . LEU A 1 106 ? -9.098 -3.726 -2.445 1.00 93.31 106 LEU A C 1
ATOM 759 O O . LEU A 1 106 ? -9.685 -3.951 -1.385 1.00 93.31 106 LEU A O 1
ATOM 763 N N . LEU A 1 107 ? -9.742 -3.624 -3.611 1.00 91.75 107 LEU A N 1
ATOM 764 C CA . LEU A 1 107 ? -11.191 -3.785 -3.730 1.00 91.75 107 LEU A CA 1
ATOM 765 C C . LEU A 1 107 ? -11.629 -5.190 -3.309 1.00 91.75 107 LEU A C 1
ATOM 767 O O . LEU A 1 107 ? -12.586 -5.321 -2.553 1.00 91.75 107 LEU A O 1
ATOM 771 N N . ALA A 1 108 ? -10.893 -6.228 -3.714 1.00 91.81 108 ALA A N 1
ATOM 772 C CA . ALA A 1 108 ? -11.191 -7.605 -3.327 1.00 91.81 108 ALA A CA 1
ATOM 773 C C . ALA A 1 108 ? -11.054 -7.856 -1.814 1.00 91.81 108 ALA A C 1
ATOM 775 O O . ALA A 1 108 ? -11.749 -8.712 -1.274 1.00 91.81 108 ALA A O 1
ATOM 776 N N . ARG A 1 109 ? -10.172 -7.124 -1.117 1.00 91.19 109 ARG A N 1
ATOM 777 C CA . ARG A 1 109 ? -9.987 -7.230 0.344 1.00 91.19 109 ARG A CA 1
ATOM 778 C C . ARG A 1 109 ? -11.011 -6.424 1.146 1.00 91.19 109 ARG A C 1
ATOM 780 O O . ARG A 1 109 ? -11.188 -6.681 2.339 1.00 91.19 109 ARG A O 1
ATOM 787 N N . THR A 1 110 ? -11.686 -5.468 0.516 1.00 90.31 110 THR A N 1
ATOM 788 C CA . THR A 1 110 ? -12.654 -4.604 1.195 1.00 90.31 110 THR A CA 1
ATOM 789 C C . THR A 1 110 ? -13.908 -5.397 1.548 1.00 90.31 110 THR A C 1
ATOM 791 O O . THR A 1 110 ? -14.502 -6.063 0.706 1.00 90.31 110 THR A O 1
ATOM 794 N N . ASN A 1 111 ? -14.332 -5.322 2.806 1.00 88.75 111 ASN A N 1
ATOM 795 C CA . ASN A 1 111 ? -15.561 -5.957 3.269 1.00 88.75 111 ASN A CA 1
ATOM 796 C C . ASN A 1 111 ? -16.241 -5.112 4.347 1.00 88.75 111 ASN A C 1
ATOM 798 O O . ASN A 1 111 ? -15.581 -4.361 5.063 1.00 88.75 111 ASN A O 1
ATOM 802 N N . LEU A 1 112 ? -17.560 -5.281 4.486 1.00 89.19 112 LEU A N 1
ATOM 803 C CA . LEU A 1 112 ? -18.397 -4.514 5.418 1.00 89.19 112 LEU A CA 1
ATOM 804 C C . LEU A 1 112 ? -17.935 -4.623 6.880 1.00 89.19 112 LEU A C 1
ATOM 806 O O . LEU A 1 112 ? -18.158 -3.714 7.671 1.00 89.19 112 LEU A O 1
ATOM 810 N N . HIS A 1 113 ? -17.303 -5.738 7.245 1.00 90.19 113 HIS A N 1
ATOM 811 C CA . HIS A 1 113 ? -16.910 -6.025 8.621 1.00 90.19 113 HIS A CA 1
ATOM 812 C C . HIS A 1 113 ? -15.482 -5.582 8.958 1.00 90.19 113 HIS A C 1
ATOM 814 O O . HIS A 1 113 ? -15.070 -5.753 10.105 1.00 90.19 113 HIS A O 1
ATOM 820 N N . GLY A 1 114 ? -14.714 -5.074 7.985 1.00 83.62 114 GLY A N 1
ATOM 821 C CA . GLY A 1 114 ? -13.304 -4.718 8.175 1.00 83.62 114 GLY A CA 1
ATOM 822 C C . GLY A 1 114 ? -12.429 -5.894 8.627 1.00 83.62 114 GLY A C 1
ATOM 823 O O . GLY A 1 114 ? -11.423 -5.694 9.301 1.00 83.62 114 GLY A O 1
ATOM 824 N N . ARG A 1 115 ? -12.820 -7.142 8.324 1.00 87.38 115 ARG A N 1
ATOM 825 C CA . ARG A 1 115 ? -12.101 -8.344 8.777 1.00 87.38 115 ARG A CA 1
ATOM 826 C C . ARG A 1 115 ? -11.174 -8.880 7.699 1.00 87.38 115 ARG A C 1
ATOM 828 O O . ARG A 1 115 ? -11.517 -8.884 6.521 1.00 87.38 115 ARG A O 1
ATOM 835 N N . ARG A 1 116 ? -10.026 -9.420 8.104 1.00 87.06 116 ARG A N 1
ATOM 836 C CA . ARG A 1 116 ? -9.169 -10.197 7.205 1.00 87.06 116 ARG A CA 1
ATOM 837 C C . ARG A 1 116 ? -9.828 -11.549 6.938 1.00 87.06 116 ARG A C 1
ATOM 839 O O . ARG A 1 116 ? -10.017 -12.334 7.862 1.00 87.06 116 ARG A O 1
ATOM 846 N N . VAL A 1 117 ? -10.176 -11.797 5.682 1.00 89.06 117 VAL A N 1
ATOM 847 C CA . VAL A 1 117 ? -10.763 -13.055 5.209 1.00 89.06 117 VAL A CA 1
ATOM 848 C C . VAL A 1 117 ? -9.962 -13.579 4.026 1.00 89.06 117 VAL A C 1
ATOM 850 O O . VAL A 1 117 ? -9.238 -12.824 3.372 1.00 89.06 117 VAL A O 1
ATOM 853 N N . GLU A 1 118 ? -10.073 -14.875 3.758 1.00 88.69 118 GLU A N 1
ATOM 854 C CA . GLU A 1 118 ? -9.488 -15.462 2.560 1.00 88.69 118 GLU A CA 1
ATOM 855 C C . GLU A 1 118 ? -10.275 -15.013 1.325 1.00 88.69 118 GLU A C 1
ATOM 857 O O . GLU A 1 118 ? -11.506 -15.050 1.304 1.00 88.69 118 GLU A O 1
ATOM 862 N N . ILE A 1 119 ? -9.554 -14.555 0.302 1.00 85.38 119 ILE A N 1
ATOM 863 C CA . ILE A 1 119 ? -10.135 -14.043 -0.938 1.00 85.38 119 ILE A CA 1
ATOM 864 C C . ILE A 1 119 ? -9.518 -14.752 -2.140 1.00 85.38 119 ILE A C 1
ATOM 866 O O . ILE A 1 119 ? -8.321 -15.033 -2.182 1.00 85.38 119 ILE A O 1
ATOM 870 N N . SER A 1 120 ? -10.337 -15.021 -3.155 1.00 83.62 120 SER A N 1
ATOM 871 C CA . SER A 1 120 ? -9.855 -15.561 -4.426 1.00 83.62 120 SER A CA 1
ATOM 872 C C . SER A 1 120 ? -9.233 -14.447 -5.267 1.00 83.62 120 SER A C 1
ATOM 874 O O . SER A 1 120 ? -9.936 -13.549 -5.719 1.00 83.62 120 SER A O 1
ATOM 876 N N . LEU A 1 121 ? -7.938 -14.561 -5.560 1.00 80.50 121 LEU A N 1
ATOM 877 C CA . LEU A 1 121 ? -7.171 -13.581 -6.345 1.00 80.50 121 LEU A CA 1
ATOM 878 C C . LEU A 1 121 ? -7.134 -13.868 -7.855 1.00 80.50 121 LEU A C 1
ATOM 880 O O . LEU A 1 121 ? -6.276 -13.359 -8.576 1.00 80.50 121 LEU A O 1
ATOM 884 N N . ARG A 1 122 ? -8.052 -14.696 -8.362 1.00 81.75 122 ARG A N 1
ATOM 885 C CA . ARG A 1 122 ? -8.156 -14.955 -9.802 1.00 81.75 122 ARG A CA 1
ATOM 886 C C . ARG A 1 122 ? -8.512 -13.665 -10.538 1.00 81.75 122 ARG A C 1
ATOM 888 O O . ARG A 1 122 ? -9.519 -13.032 -10.239 1.00 81.75 122 ARG A O 1
ATOM 895 N N . SER A 1 123 ? -7.716 -13.320 -11.543 1.00 72.25 123 SER A N 1
ATOM 896 C CA . SER A 1 123 ? -8.011 -12.236 -12.475 1.00 72.25 123 SER A CA 1
ATOM 897 C C . SER A 1 123 ? -7.738 -12.698 -13.903 1.00 72.25 123 SER A C 1
ATOM 899 O O . SER A 1 123 ? -6.831 -13.497 -14.138 1.00 72.25 123 SER A O 1
ATOM 901 N N . ALA A 1 124 ? -8.494 -12.175 -14.871 1.00 70.44 124 ALA A N 1
ATOM 902 C CA . ALA A 1 124 ? -8.244 -12.443 -16.291 1.00 70.44 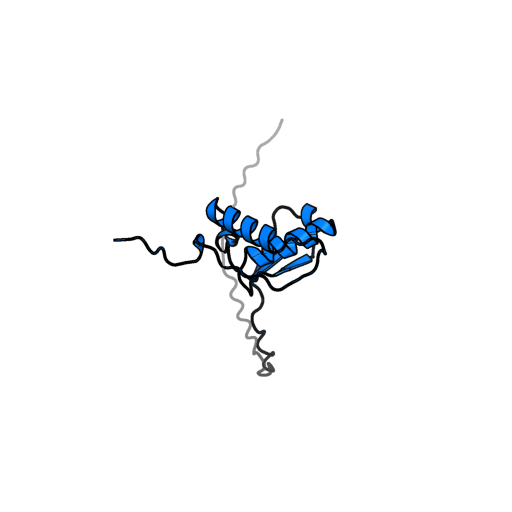124 ALA A CA 1
ATOM 903 C C . ALA A 1 124 ? -6.858 -11.941 -16.748 1.00 70.44 124 ALA A C 1
ATOM 905 O O . ALA A 1 124 ? -6.316 -12.428 -17.733 1.00 70.44 124 ALA A O 1
ATOM 906 N N . ALA A 1 125 ? -6.269 -10.994 -16.009 1.00 60.72 125 ALA A N 1
ATOM 907 C CA . ALA A 1 125 ? -4.934 -10.464 -16.258 1.00 60.72 125 ALA A CA 1
ATOM 908 C C . ALA A 1 125 ? -3.798 -11.400 -15.798 1.00 60.72 125 ALA A C 1
ATOM 910 O O . ALA A 1 125 ? -2.683 -11.270 -16.293 1.00 60.72 125 ALA A O 1
ATOM 911 N N . ALA A 1 126 ? -4.069 -12.326 -14.869 1.00 54.69 126 ALA A N 1
ATOM 912 C CA . ALA A 1 126 ? -3.078 -13.240 -14.292 1.00 54.69 126 ALA A CA 1
ATOM 913 C C . ALA A 1 126 ? -3.012 -14.616 -14.989 1.00 54.69 126 ALA A C 1
ATOM 915 O O . ALA A 1 126 ? -2.205 -15.458 -14.601 1.00 54.69 126 ALA A O 1
ATOM 916 N N . GLY A 1 127 ? -3.849 -14.866 -16.002 1.00 48.41 127 GLY A N 1
ATOM 917 C CA . GLY A 1 127 ? -3.751 -16.060 -16.846 1.00 48.41 127 GLY A CA 1
ATOM 918 C C . GLY A 1 127 ? -2.803 -15.842 -18.034 1.00 48.41 127 GLY A C 1
ATOM 919 O O . GLY A 1 127 ? -2.724 -14.719 -18.540 1.00 48.41 127 GLY A O 1
ATOM 920 N N . PRO A 1 128 ? -2.108 -16.884 -18.539 1.00 45.88 128 PRO A N 1
ATOM 921 C CA . PRO A 1 128 ? -1.525 -16.805 -19.871 1.00 45.88 128 PRO A CA 1
ATOM 922 C C . PRO A 1 128 ? -2.648 -16.457 -20.846 1.00 45.88 128 PRO A C 1
ATOM 924 O O . PRO A 1 128 ? -3.724 -17.056 -20.798 1.00 45.88 128 PRO A O 1
ATOM 927 N N . ARG A 1 129 ? -2.425 -15.449 -21.694 1.00 54.25 129 ARG A N 1
ATOM 928 C CA . ARG A 1 129 ? -3.398 -15.056 -22.714 1.00 54.25 129 ARG A CA 1
ATOM 929 C C . ARG A 1 129 ? -3.704 -16.273 -23.587 1.00 54.25 129 ARG A C 1
ATOM 931 O O . ARG A 1 129 ? -2.900 -16.641 -24.437 1.00 54.25 129 ARG A O 1
ATOM 938 N N . ALA A 1 130 ? -4.871 -16.879 -23.395 1.00 50.50 130 ALA A N 1
ATOM 939 C CA . ALA A 1 130 ? -5.496 -17.703 -24.414 1.00 50.50 130 ALA A CA 1
ATOM 940 C C . ALA A 1 130 ? -5.890 -16.752 -25.552 1.00 50.50 130 ALA A C 1
ATOM 942 O O . ALA A 1 130 ? -6.917 -16.083 -25.478 1.00 50.50 130 ALA A O 1
ATOM 943 N N . GLY A 1 131 ? -5.003 -16.588 -26.534 1.00 49.84 131 GLY A N 1
ATOM 944 C CA . GLY A 1 131 ? -5.217 -15.657 -27.642 1.00 49.84 131 GLY A CA 1
ATOM 945 C C . GLY A 1 131 ? -3.930 -15.150 -28.281 1.00 49.84 131 GLY A C 1
ATOM 946 O O . GLY A 1 131 ? -3.701 -13.946 -28.327 1.00 49.84 131 GLY A O 1
ATOM 947 N N . ALA A 1 132 ? -3.096 -16.069 -28.755 1.00 44.19 132 ALA A N 1
ATOM 948 C CA . ALA A 1 132 ? -2.211 -15.835 -29.889 1.00 44.19 132 ALA A CA 1
ATOM 949 C C . ALA A 1 132 ? -2.368 -17.063 -30.793 1.00 44.19 132 ALA A C 1
ATOM 951 O O . ALA A 1 132 ? -1.691 -18.073 -30.607 1.00 44.19 132 ALA A O 1
ATOM 952 N N . ALA A 1 133 ? -3.372 -16.992 -31.662 1.00 37.44 133 ALA A N 1
ATOM 953 C CA . ALA A 1 133 ? -3.561 -17.860 -32.814 1.00 37.44 133 ALA A CA 1
ATOM 954 C C . ALA A 1 133 ? -3.437 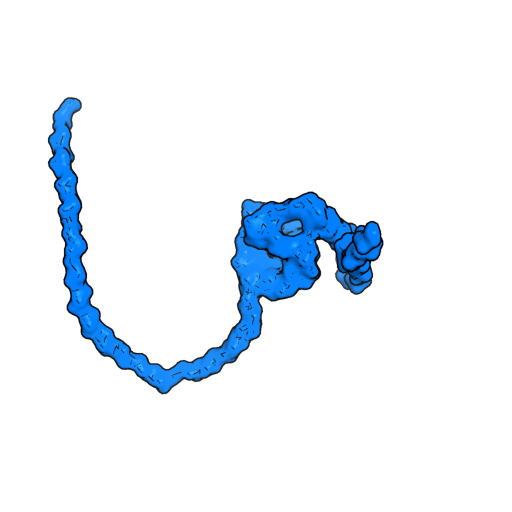-16.976 -34.056 1.00 37.44 133 ALA A C 1
ATOM 956 O O . ALA A 1 133 ? -3.928 -15.823 -33.975 1.00 37.44 133 ALA A O 1
#

Sequence (133 aa):
MCPLSVRNQRARVAWALALSAAVPAPGAAAAPIARNSPTAYTLALPQLATSAAGRELLEYVVSCALPAGVELESAGYRFGGALGLAPGWLHAAPDEREQRAISACLLARTNLHGRRVEISLRSAAAGPRAGAA

Secondary structure (DSSP, 8-state):
----------------------PPPS----------PPEEEE-S-GGGGGSHHHHHHHHHHHHHHSBTTEEEEETTEEEE-BB-S-GGGGTS---HHHHHHHHHHHHHH--TT----------TTSS--S---

Radius of gyration: 26.19 Å; chains: 1; bounding box: 71×67×50 Å

Foldseek 3Di:
DDDDDDDDDPDDDDDDDDDDPDDDDPDDDPDPPPDQQQAEAEDPCQVLVVDPVSVVVQQLLQQQACPASHWYDHPNDIHGHHNNLHNCVRPDPGDPSSVVSSVVSVVQQDDPVNDGDDGDSDDPVPDDPPDDD

pLDDT: mean 77.56, std 18.2, range [37.44, 96.0]